Protein AF-A0A1I9Q232-F1 (afdb_monomer)

Mean predicted aligned error: 8.75 Å

Radius of gyration: 25.06 Å; Cα contacts (8 Å, |Δi|>4): 108; chains: 1; bounding box: 52×24×93 Å

Solvent-accessible surface area (backbone atoms only — not comparable to full-atom values): 7431 Å² total; per-residue (Å²): 133,85,77,79,83,82,80,76,76,78,84,75,84,79,74,92,70,92,70,72,79,57,72,89,89,58,72,37,56,50,48,74,61,77,70,98,64,94,54,82,62,72,30,60,60,50,77,40,42,6,23,39,91,86,81,65,46,80,51,43,81,96,42,61,89,77,86,90,60,56,40,71,68,73,83,88,69,87,77,71,47,93,86,73,52,85,78,84,84,78,84,86,60,79,43,87,40,83,79,56,92,61,72,47,105

pLDDT: mean 87.17, std 9.25, range [55.59, 96.69]

Organism: NCBI:txid197152

Sequence (105 aa):
VQRPLQVIPMRSKYRHVEVPDPGTNKQYRRIVHYPEEYTVEPLKVTNLAGRDPVTGRVVAKGLGGGIKHKFHWVDWNRHAPKDGSPLVEKVLEIIEDGCRTGHVA

Structure (mmCIF, N/CA/C/O backbone):
data_AF-A0A1I9Q232-F1
#
_entry.id   AF-A0A1I9Q232-F1
#
loop_
_atom_site.group_PDB
_atom_site.id
_atom_site.type_symbol
_atom_site.label_atom_id
_atom_site.label_alt_id
_atom_site.label_comp_id
_atom_site.label_asym_id
_atom_site.label_entity_id
_atom_site.label_seq_id
_atom_site.pdbx_PDB_ins_code
_atom_site.Cartn_x
_atom_site.Cartn_y
_atom_site.Cartn_z
_atom_site.occupancy
_atom_site.B_iso_or_equiv
_atom_site.auth_seq_id
_atom_site.auth_comp_id
_atom_site.auth_asym_id
_atom_site.auth_atom_id
_atom_site.pdbx_PDB_model_num
ATOM 1 N N . VAL A 1 1 ? 35.016 -11.641 -62.312 1.00 61.75 1 VAL A N 1
ATOM 2 C CA . VAL A 1 1 ? 34.897 -10.738 -61.142 1.00 61.75 1 VAL A CA 1
ATOM 3 C C . VAL A 1 1 ? 33.794 -11.282 -60.244 1.00 61.75 1 VAL A C 1
ATOM 5 O O . VAL A 1 1 ? 32.645 -11.294 -60.668 1.00 61.75 1 VAL A O 1
ATOM 8 N N . GLN A 1 2 ? 34.136 -11.860 -59.088 1.00 55.59 2 GLN A N 1
ATOM 9 C CA . GLN A 1 2 ? 33.139 -12.404 -58.155 1.00 55.59 2 GLN A CA 1
ATOM 10 C C . GLN A 1 2 ? 32.341 -11.255 -57.529 1.00 55.59 2 GLN A C 1
ATOM 12 O O . GLN A 1 2 ? 32.912 -10.270 -57.069 1.00 55.59 2 GLN A O 1
ATOM 17 N N . ARG A 1 3 ? 31.012 -11.368 -57.558 1.00 61.59 3 ARG A N 1
ATOM 18 C CA . ARG A 1 3 ? 30.098 -10.385 -56.970 1.00 61.59 3 ARG A CA 1
ATOM 19 C C . ARG A 1 3 ? 30.186 -10.506 -55.440 1.00 61.59 3 ARG A C 1
ATOM 21 O O . ARG A 1 3 ? 30.048 -11.627 -54.950 1.00 61.59 3 ARG A O 1
ATOM 28 N N . PRO A 1 4 ? 30.414 -9.420 -54.683 1.00 68.06 4 PRO A N 1
ATOM 29 C CA . PRO A 1 4 ? 30.460 -9.507 -53.229 1.00 68.06 4 PRO A CA 1
ATOM 30 C C . PRO A 1 4 ? 29.091 -9.937 -52.687 1.00 68.06 4 PRO A C 1
ATOM 32 O O . PRO A 1 4 ? 28.052 -9.475 -53.167 1.00 68.06 4 PRO A O 1
ATOM 35 N N . LEU A 1 5 ? 29.092 -10.837 -51.700 1.00 73.00 5 LEU A N 1
ATOM 36 C CA . LEU A 1 5 ? 27.883 -11.268 -51.001 1.00 73.00 5 LEU A CA 1
ATOM 37 C C . LEU A 1 5 ? 27.232 -10.052 -50.326 1.00 73.00 5 LEU A C 1
ATOM 39 O O . LEU A 1 5 ? 27.847 -9.395 -49.486 1.00 73.00 5 LEU A O 1
ATOM 43 N N . GLN A 1 6 ? 25.986 -9.745 -50.690 1.00 69.56 6 GLN A N 1
ATOM 44 C CA . GLN A 1 6 ? 25.191 -8.735 -49.994 1.00 69.56 6 GLN A CA 1
ATOM 45 C C . GLN A 1 6 ? 24.810 -9.265 -48.610 1.00 69.56 6 GLN A C 1
ATOM 47 O O . GLN A 1 6 ? 23.988 -10.171 -48.483 1.00 69.56 6 GLN A O 1
ATOM 52 N N . VAL A 1 7 ? 25.398 -8.687 -47.563 1.00 69.69 7 VAL A N 1
ATOM 53 C CA . VAL A 1 7 ? 24.996 -8.945 -46.178 1.00 69.69 7 VAL A CA 1
ATOM 54 C C . VAL A 1 7 ? 23.702 -8.178 -45.920 1.00 69.69 7 VAL A C 1
ATOM 56 O O . VAL A 1 7 ? 23.715 -6.965 -45.717 1.00 69.69 7 VAL A O 1
ATOM 59 N N . ILE A 1 8 ? 22.567 -8.875 -45.964 1.00 70.69 8 ILE A N 1
ATOM 60 C CA . ILE A 1 8 ? 21.278 -8.298 -45.573 1.00 70.69 8 ILE A CA 1
ATOM 61 C C . ILE A 1 8 ? 21.328 -8.065 -44.054 1.00 70.69 8 ILE A C 1
ATOM 63 O O . ILE A 1 8 ? 21.536 -9.025 -43.307 1.00 70.69 8 ILE A O 1
ATOM 67 N N . PRO A 1 9 ? 21.152 -6.829 -43.553 1.00 67.25 9 PRO A N 1
ATOM 68 C CA . PRO A 1 9 ? 21.157 -6.586 -42.120 1.00 67.25 9 PRO A CA 1
ATOM 69 C C . PRO A 1 9 ? 19.954 -7.288 -41.484 1.00 67.25 9 PRO A C 1
ATOM 71 O O . PRO A 1 9 ? 18.800 -6.981 -41.787 1.00 67.25 9 PRO A O 1
ATOM 74 N N . MET A 1 10 ? 20.227 -8.235 -40.584 1.00 65.00 10 MET A N 1
ATOM 75 C CA . MET A 1 10 ? 19.202 -8.908 -39.791 1.00 65.00 10 MET A CA 1
ATOM 76 C C . MET A 1 10 ? 18.483 -7.862 -38.926 1.00 65.00 10 MET A C 1
ATOM 78 O O . MET A 1 10 ? 19.030 -7.334 -37.957 1.00 65.00 10 MET A O 1
ATOM 82 N N . ARG A 1 11 ? 17.260 -7.506 -39.336 1.00 67.31 11 ARG A N 1
ATOM 83 C CA . ARG A 1 11 ? 16.516 -6.334 -38.840 1.00 67.31 11 ARG A CA 1
ATOM 84 C C . ARG A 1 11 ? 15.997 -6.492 -37.405 1.00 67.31 11 ARG A C 1
ATOM 86 O O . ARG A 1 11 ? 15.637 -5.503 -36.778 1.00 67.31 11 ARG A O 1
ATOM 93 N N . SER A 1 12 ? 15.990 -7.706 -36.861 1.00 66.44 12 SER A N 1
ATOM 94 C CA . SER A 1 12 ? 15.526 -7.999 -35.504 1.00 66.44 12 SER A CA 1
ATOM 95 C C . SER A 1 12 ? 16.698 -8.329 -34.580 1.00 66.44 12 SER A C 1
ATOM 97 O O . SER A 1 12 ? 17.056 -9.492 -34.390 1.00 66.44 12 SER A O 1
ATOM 99 N N . LYS A 1 13 ? 17.287 -7.302 -33.961 1.00 70.00 13 LYS A N 1
ATOM 100 C CA . LYS A 1 13 ? 18.139 -7.500 -32.783 1.00 70.00 13 LYS A CA 1
ATOM 101 C C . LYS A 1 13 ? 17.233 -7.817 -31.591 1.00 70.00 13 LYS A C 1
ATOM 103 O O . LYS A 1 13 ? 16.773 -6.913 -30.901 1.00 70.00 13 LYS A O 1
ATOM 108 N N . TYR A 1 14 ? 16.934 -9.094 -31.380 1.00 73.44 14 TYR A N 1
ATOM 109 C CA . TYR A 1 14 ? 16.300 -9.552 -30.148 1.00 73.44 14 TYR A CA 1
ATOM 110 C C . TYR A 1 14 ? 17.378 -9.730 -29.078 1.00 73.44 14 TYR A C 1
ATOM 112 O O . TYR A 1 14 ? 18.338 -10.472 -29.275 1.00 73.44 14 TYR A O 1
ATOM 120 N N . ARG A 1 15 ? 17.228 -9.040 -27.946 1.00 76.75 15 ARG A N 1
ATOM 121 C CA . ARG A 1 15 ? 18.016 -9.304 -26.742 1.00 76.75 15 ARG A CA 1
ATOM 122 C C . ARG A 1 15 ? 17.083 -9.937 -25.728 1.00 76.75 15 ARG A C 1
ATOM 124 O O . ARG A 1 15 ? 16.192 -9.256 -25.223 1.00 76.75 15 ARG A O 1
ATOM 131 N N . HIS A 1 16 ? 17.297 -11.217 -25.440 1.00 78.69 16 HIS A N 1
ATOM 132 C CA . HIS A 1 16 ? 16.651 -11.853 -24.302 1.00 78.69 16 HIS A CA 1
ATOM 133 C C . HIS A 1 16 ? 17.082 -11.104 -23.039 1.00 78.69 16 HIS A C 1
ATOM 135 O O . HIS A 1 16 ? 18.276 -10.913 -22.794 1.00 78.69 16 HIS A O 1
ATOM 141 N N . VAL A 1 17 ? 16.109 -10.613 -22.283 1.00 80.88 17 VAL A N 1
ATOM 142 C CA . VAL A 1 17 ? 16.335 -9.992 -20.982 1.00 80.88 17 VAL A CA 1
ATOM 143 C C . VAL A 1 17 ? 15.531 -10.807 -19.999 1.00 80.88 17 VAL A C 1
ATOM 145 O O . VAL A 1 17 ? 14.311 -10.892 -20.125 1.00 80.88 17 VAL A O 1
ATOM 148 N N . GLU A 1 18 ? 16.223 -11.405 -19.043 1.00 82.94 18 GLU A N 1
ATOM 149 C CA . GLU A 1 18 ? 15.576 -12.085 -17.934 1.00 82.94 18 GLU A CA 1
ATOM 150 C C . GLU A 1 18 ? 14.869 -11.037 -17.077 1.00 82.94 18 GLU A C 1
ATOM 152 O O . GLU A 1 18 ? 15.469 -10.064 -16.612 1.00 82.94 18 GLU A O 1
ATOM 157 N N . VAL A 1 19 ? 13.557 -11.196 -16.954 1.00 81.62 19 VAL A N 1
ATOM 158 C CA . VAL A 1 19 ? 12.713 -10.373 -16.093 1.00 81.62 19 VAL A CA 1
ATOM 159 C C . VAL A 1 19 ? 12.468 -11.186 -14.824 1.00 81.62 19 VAL A C 1
ATOM 161 O O . VAL A 1 19 ? 12.234 -12.391 -14.937 1.00 81.62 19 VAL A O 1
ATOM 164 N N . PRO A 1 20 ? 12.534 -10.574 -13.630 1.00 83.25 20 PRO A N 1
ATOM 165 C CA . PRO A 1 20 ? 12.225 -11.287 -12.399 1.00 83.25 20 PRO A CA 1
ATOM 166 C C . PRO A 1 20 ? 10.796 -11.838 -12.439 1.00 83.25 20 PRO A C 1
ATOM 168 O O . PRO A 1 20 ? 9.887 -11.182 -12.951 1.00 83.25 20 PRO A O 1
ATOM 171 N N . ASP A 1 21 ? 10.609 -13.037 -11.891 1.00 82.25 21 ASP A N 1
ATOM 172 C CA . ASP A 1 21 ? 9.289 -13.648 -11.769 1.00 82.25 21 ASP A CA 1
ATOM 173 C C . ASP A 1 21 ? 8.415 -12.827 -10.799 1.00 82.25 21 ASP A C 1
ATOM 175 O O . ASP A 1 21 ? 8.881 -12.510 -9.696 1.00 82.25 21 ASP A O 1
ATOM 179 N N . PRO A 1 22 ? 7.175 -12.449 -11.174 1.00 77.81 22 PRO A N 1
ATOM 180 C CA . PRO A 1 22 ? 6.264 -11.739 -10.280 1.00 77.81 22 PRO A CA 1
ATOM 181 C C . PRO A 1 22 ? 6.038 -12.440 -8.932 1.00 77.81 22 PRO A C 1
ATOM 183 O O . PRO A 1 22 ? 5.892 -11.761 -7.915 1.00 77.81 22 PRO A O 1
ATOM 186 N N . GLY A 1 23 ? 6.026 -13.776 -8.894 1.00 81.00 23 GLY A N 1
ATOM 187 C CA . GLY A 1 23 ? 5.747 -14.539 -7.676 1.00 81.00 23 GLY A CA 1
ATOM 188 C C . GLY A 1 23 ? 4.405 -14.187 -7.004 1.00 81.00 23 GLY A C 1
ATOM 189 O O . GLY A 1 23 ? 3.597 -13.411 -7.513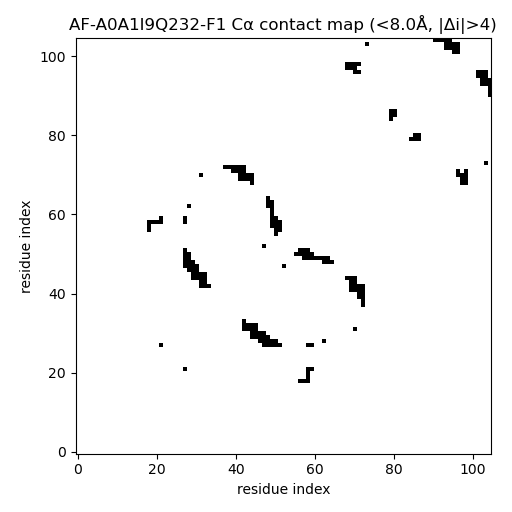 1.00 81.00 23 GLY A O 1
ATOM 190 N N . THR A 1 24 ? 4.142 -14.778 -5.834 1.00 74.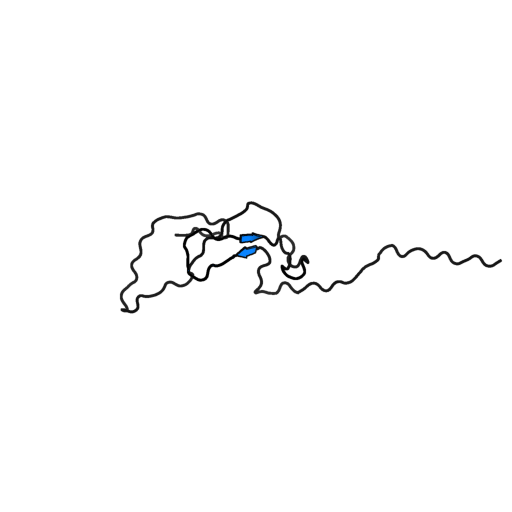31 24 THR A N 1
ATOM 191 C CA . THR A 1 24 ? 2.849 -14.628 -5.127 1.00 74.31 24 THR A CA 1
ATOM 192 C C . THR A 1 24 ? 2.853 -13.526 -4.061 1.00 74.31 24 THR A C 1
ATOM 194 O O . THR A 1 24 ? 1.829 -12.898 -3.817 1.00 74.31 24 THR A O 1
ATOM 197 N N . ASN A 1 25 ? 4.004 -13.247 -3.440 1.00 74.44 25 ASN A N 1
ATOM 198 C CA . ASN A 1 25 ? 4.083 -12.398 -2.241 1.00 74.44 25 ASN A CA 1
ATOM 199 C C . ASN A 1 25 ? 4.549 -10.954 -2.501 1.00 74.44 25 ASN A C 1
ATOM 201 O O . ASN A 1 25 ? 4.728 -10.191 -1.552 1.00 74.44 25 ASN A O 1
ATOM 205 N N . LYS A 1 26 ? 4.771 -10.556 -3.760 1.00 80.31 26 LYS A N 1
ATOM 206 C CA . LYS A 1 26 ? 5.218 -9.198 -4.107 1.00 80.31 26 LYS A CA 1
ATOM 207 C C . LYS A 1 26 ? 4.127 -8.428 -4.836 1.00 80.31 26 LYS A C 1
ATOM 209 O O . LYS A 1 26 ? 3.598 -8.866 -5.851 1.00 80.31 26 LYS A O 1
ATOM 214 N N . GLN A 1 27 ? 3.824 -7.232 -4.336 1.00 83.62 27 GLN A N 1
ATOM 215 C CA . GLN A 1 27 ? 2.889 -6.320 -4.986 1.00 83.62 27 GLN A CA 1
ATOM 216 C C . GLN A 1 27 ? 3.649 -5.316 -5.861 1.00 83.62 27 GLN A C 1
ATOM 218 O O . GLN A 1 27 ? 4.399 -4.487 -5.359 1.00 83.62 27 GLN A O 1
ATOM 223 N N . TYR A 1 28 ? 3.400 -5.336 -7.173 1.00 90.56 28 TYR A N 1
ATOM 224 C CA . TYR A 1 28 ? 3.995 -4.388 -8.135 1.00 90.56 28 TYR A CA 1
ATOM 225 C C . TYR A 1 28 ? 3.079 -3.205 -8.467 1.00 90.56 28 TYR A C 1
ATOM 227 O O . TYR A 1 28 ? 3.327 -2.448 -9.406 1.00 90.56 28 TYR A O 1
ATOM 235 N N . ARG A 1 29 ? 1.975 -3.038 -7.733 1.00 90.31 29 ARG A N 1
ATOM 236 C CA . ARG A 1 29 ? 1.056 -1.913 -7.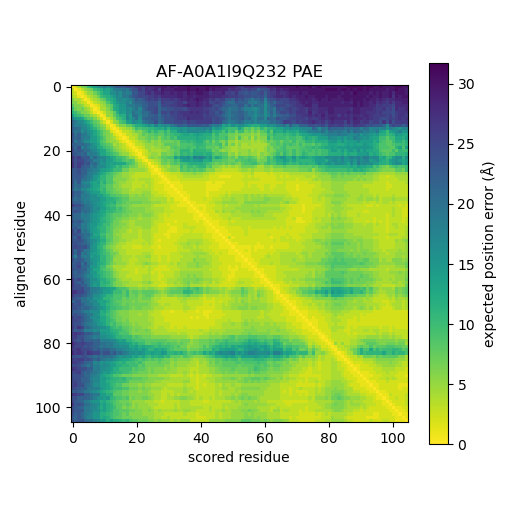945 1.00 90.31 29 ARG A CA 1
ATOM 237 C C . ARG A 1 29 ? 1.591 -0.641 -7.302 1.00 90.31 29 ARG A C 1
ATOM 239 O O . ARG A 1 29 ? 1.588 0.414 -7.938 1.00 90.31 29 ARG A O 1
ATOM 246 N N . ARG A 1 30 ? 2.029 -0.748 -6.048 1.00 90.69 30 ARG A N 1
ATOM 247 C CA . ARG A 1 30 ? 2.4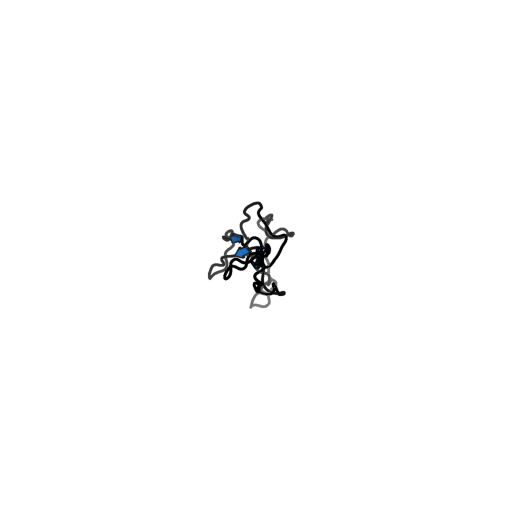13 0.381 -5.205 1.00 90.69 30 ARG A CA 1
ATOM 248 C C . ARG A 1 30 ? 3.309 -0.058 -4.047 1.00 90.69 30 ARG A C 1
ATOM 250 O O . ARG A 1 30 ? 3.218 -1.199 -3.612 1.00 90.69 30 ARG A O 1
ATOM 257 N N . ILE A 1 31 ? 4.098 0.877 -3.533 1.00 92.31 31 ILE A N 1
ATOM 258 C CA . ILE A 1 31 ? 4.818 0.777 -2.261 1.00 92.31 31 ILE A CA 1
ATOM 259 C C . ILE A 1 31 ? 4.150 1.741 -1.285 1.00 92.31 31 ILE A C 1
ATOM 261 O O . ILE A 1 31 ? 3.937 2.907 -1.625 1.00 92.31 31 ILE A O 1
ATOM 265 N N . VAL A 1 32 ? 3.808 1.248 -0.098 1.00 93.31 32 VAL A N 1
ATOM 266 C CA . VAL A 1 32 ? 3.288 2.062 1.005 1.00 93.31 32 VAL A CA 1
ATOM 267 C C . VAL A 1 32 ? 4.450 2.387 1.939 1.00 93.31 32 VAL A C 1
ATOM 269 O O . VAL A 1 32 ? 5.205 1.491 2.311 1.00 93.31 32 VAL A O 1
ATOM 272 N N . HIS A 1 33 ? 4.602 3.664 2.288 1.00 93.50 33 HIS A N 1
ATOM 273 C CA . HIS A 1 33 ? 5.639 4.121 3.214 1.00 93.50 33 HIS A CA 1
ATOM 274 C C . HIS A 1 33 ? 5.081 4.104 4.633 1.00 93.50 33 HIS A C 1
ATOM 276 O O . HIS A 1 33 ? 4.394 5.043 5.037 1.00 93.50 33 HIS A O 1
ATOM 282 N N . TYR A 1 34 ? 5.331 3.011 5.351 1.00 93.94 34 TYR A N 1
ATOM 283 C CA . TYR A 1 34 ? 4.893 2.853 6.735 1.00 93.94 34 TYR A CA 1
ATOM 284 C C . TYR A 1 34 ? 5.841 3.594 7.693 1.00 93.94 34 TYR A C 1
ATOM 286 O O . TYR A 1 34 ? 7.058 3.441 7.555 1.00 93.94 34 TYR A O 1
ATOM 294 N N . PRO A 1 35 ? 5.313 4.397 8.635 1.00 95.81 35 PRO A N 1
ATOM 295 C CA . PRO A 1 35 ? 6.094 4.913 9.753 1.00 95.81 35 PRO A CA 1
ATOM 296 C C . PRO A 1 35 ? 6.424 3.803 10.764 1.00 95.81 35 PRO A C 1
ATOM 298 O O . PRO A 1 35 ? 5.922 2.685 10.659 1.00 95.81 35 PRO A O 1
ATOM 301 N N . GLU A 1 36 ? 7.289 4.114 11.734 1.00 95.81 36 GLU A N 1
ATOM 302 C CA . GLU A 1 36 ? 7.693 3.172 12.791 1.00 95.81 36 GLU A CA 1
ATOM 303 C C . GLU A 1 36 ? 6.525 2.804 13.718 1.00 95.81 36 GLU A C 1
ATOM 305 O O . GLU A 1 36 ? 6.385 1.646 14.109 1.00 95.81 36 GLU A O 1
ATOM 310 N N . GLU A 1 37 ? 5.659 3.772 14.021 1.00 96.31 37 GLU A N 1
ATOM 311 C CA . GLU A 1 37 ? 4.483 3.600 14.873 1.00 96.31 37 GLU A CA 1
ATOM 312 C C . GLU A 1 37 ? 3.187 3.660 14.061 1.00 96.31 37 GLU A C 1
ATOM 314 O O . GLU A 1 37 ? 3.098 4.360 13.049 1.00 96.31 37 GLU A O 1
ATOM 319 N N . TYR A 1 38 ? 2.161 2.939 14.521 1.00 94.56 38 TYR A N 1
ATOM 320 C CA . TYR A 1 38 ? 0.847 2.955 13.885 1.00 94.56 38 TYR A CA 1
ATOM 321 C C . TYR A 1 38 ? 0.237 4.358 13.914 1.00 94.56 38 TYR A C 1
ATOM 323 O O . TYR A 1 38 ? 0.212 5.025 14.947 1.00 94.56 38 TYR A O 1
ATOM 331 N N . THR A 1 39 ? -0.312 4.781 12.777 1.00 95.88 39 THR A N 1
ATOM 332 C CA . THR A 1 39 ? -1.002 6.063 12.643 1.00 95.88 39 THR A CA 1
ATOM 333 C C . THR A 1 39 ? -2.281 5.909 11.833 1.00 95.88 39 THR A C 1
ATOM 335 O O . THR A 1 39 ? -2.348 5.124 10.886 1.00 95.88 39 THR A O 1
ATOM 338 N N . VAL A 1 40 ? -3.291 6.694 12.205 1.00 93.44 40 VAL A N 1
ATOM 339 C CA . VAL A 1 40 ? -4.566 6.821 11.483 1.00 93.44 40 VAL A CA 1
ATOM 340 C C . VAL A 1 40 ? -4.429 7.800 10.306 1.00 93.44 40 VAL A C 1
ATOM 342 O O . VAL A 1 40 ? -5.280 7.847 9.418 1.00 93.44 40 VAL A O 1
ATOM 345 N N . GLU A 1 41 ? -3.345 8.581 10.264 1.00 93.38 41 GLU A N 1
ATOM 346 C CA . GLU A 1 41 ? -3.116 9.542 9.193 1.00 93.38 41 GLU A CA 1
ATOM 347 C C . GLU A 1 41 ? -2.936 8.848 7.829 1.0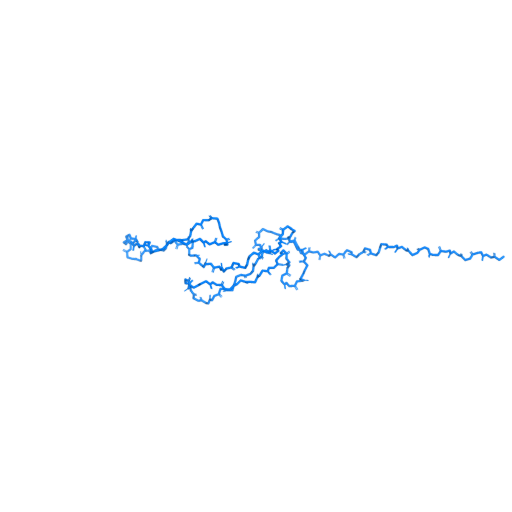0 93.38 41 GLU A C 1
ATOM 349 O O . GLU A 1 41 ? -2.256 7.821 7.726 1.00 93.38 41 GLU A O 1
ATOM 354 N N . PRO A 1 42 ? -3.484 9.421 6.741 1.00 93.38 42 PRO A N 1
ATOM 355 C CA . PRO A 1 42 ? -3.321 8.851 5.412 1.00 93.38 42 PRO A CA 1
ATOM 356 C C . PRO A 1 42 ? -1.848 8.782 4.979 1.00 93.38 42 PRO A C 1
ATOM 358 O O . PRO A 1 42 ? -1.174 9.803 4.808 1.00 93.38 42 PRO A O 1
ATOM 361 N N . LEU A 1 43 ? -1.369 7.569 4.713 1.00 94.44 43 LEU A N 1
ATOM 362 C CA . LEU A 1 43 ? 0.014 7.291 4.349 1.00 94.44 43 LEU A CA 1
ATOM 363 C C . LEU A 1 43 ? 0.326 7.656 2.896 1.00 94.44 43 LEU A C 1
ATOM 365 O O . LEU A 1 43 ? -0.516 7.588 1.987 1.00 94.44 43 LEU A O 1
ATOM 369 N N . LYS A 1 44 ? 1.598 8.001 2.670 1.00 92.38 44 LYS A N 1
ATOM 370 C CA . LYS A 1 44 ? 2.148 8.252 1.336 1.00 92.38 44 LYS A CA 1
ATOM 371 C C . LYS A 1 44 ? 2.379 6.937 0.599 1.00 92.38 44 LYS A C 1
ATOM 373 O O . LYS A 1 44 ? 2.840 5.947 1.164 1.00 92.38 44 LYS A O 1
ATOM 378 N N . VAL A 1 45 ? 2.114 6.968 -0.702 1.00 93.06 45 VAL A N 1
ATOM 379 C CA . VAL A 1 45 ? 2.212 5.807 -1.586 1.00 93.06 45 VAL A CA 1
ATOM 380 C C . VAL A 1 45 ? 3.007 6.169 -2.835 1.00 93.06 45 VAL A C 1
ATOM 382 O O . VAL A 1 45 ? 2.754 7.201 -3.459 1.00 93.06 45 VAL A O 1
ATOM 385 N N . THR A 1 46 ? 3.919 5.288 -3.241 1.00 92.25 46 THR A N 1
ATOM 386 C CA . THR A 1 46 ? 4.591 5.357 -4.545 1.00 92.25 46 THR A CA 1
ATOM 387 C C . THR A 1 46 ? 3.982 4.325 -5.488 1.00 92.25 46 THR A C 1
ATOM 389 O O . THR A 1 46 ? 4.085 3.125 -5.247 1.00 92.25 46 THR A O 1
ATOM 392 N N . ASN A 1 47 ? 3.358 4.769 -6.581 1.00 92.00 47 ASN A N 1
ATOM 393 C CA . ASN A 1 47 ? 2.813 3.870 -7.601 1.00 92.00 47 ASN A CA 1
ATOM 394 C C . ASN A 1 47 ? 3.930 3.329 -8.503 1.00 92.00 47 ASN A C 1
ATOM 396 O O . ASN A 1 47 ? 4.723 4.097 -9.040 1.00 92.00 47 ASN A O 1
ATOM 400 N N . LEU A 1 48 ? 3.949 2.011 -8.699 1.00 92.62 48 LEU A N 1
ATOM 401 C CA . LEU A 1 48 ? 4.970 1.312 -9.486 1.00 92.62 48 LEU A CA 1
ATOM 402 C C . LEU A 1 48 ? 4.501 0.950 -10.902 1.00 92.62 48 LEU A C 1
ATOM 404 O O . LEU A 1 48 ? 5.326 0.667 -11.767 1.00 92.62 48 LEU A O 1
ATOM 408 N N . ALA A 1 49 ? 3.186 0.951 -11.152 1.00 93.25 49 ALA A N 1
ATOM 409 C CA . ALA A 1 49 ? 2.593 0.606 -12.451 1.00 93.25 49 ALA A CA 1
ATOM 410 C C . ALA A 1 49 ? 3.109 -0.734 -13.022 1.00 93.25 49 ALA A C 1
ATOM 412 O O . ALA A 1 49 ? 3.429 -0.846 -14.204 1.00 93.25 49 ALA A O 1
ATOM 413 N N . GLY A 1 50 ? 3.243 -1.746 -12.160 1.00 92.19 50 GLY A N 1
ATOM 414 C CA . GLY A 1 50 ? 3.684 -3.082 -12.554 1.00 92.19 50 GLY A CA 1
ATOM 415 C C . GLY A 1 50 ? 5.191 -3.237 -12.731 1.00 92.19 50 GLY A C 1
ATOM 416 O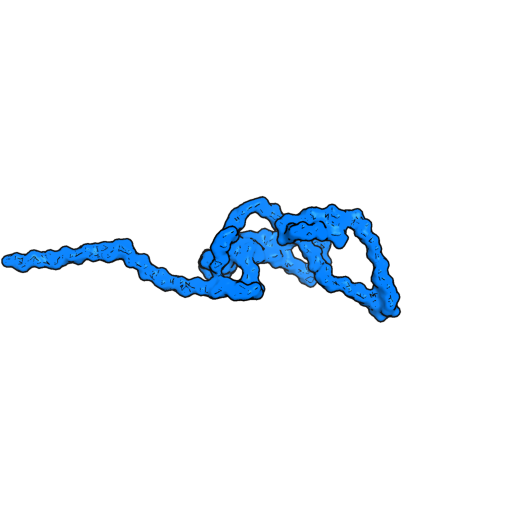 O . GLY A 1 50 ? 5.641 -4.286 -13.198 1.00 92.19 50 GLY A O 1
ATOM 417 N N . ARG A 1 51 ? 5.977 -2.214 -12.381 1.00 92.38 51 ARG A N 1
ATOM 418 C CA . ARG A 1 51 ? 7.434 -2.230 -12.512 1.00 92.38 51 ARG A CA 1
ATOM 419 C C . ARG A 1 51 ? 8.112 -2.679 -11.231 1.00 92.38 51 ARG A C 1
ATOM 421 O O . ARG A 1 51 ? 7.684 -2.332 -10.135 1.00 92.38 51 ARG A O 1
ATOM 428 N N . ASP A 1 52 ? 9.196 -3.421 -11.388 1.00 90.94 52 ASP A N 1
ATOM 429 C CA . ASP A 1 52 ? 10.082 -3.751 -10.281 1.00 90.94 52 ASP A CA 1
ATOM 430 C C . ASP A 1 52 ? 10.844 -2.495 -9.821 1.00 90.94 52 ASP A C 1
ATOM 432 O O . ASP A 1 52 ? 11.483 -1.850 -10.657 1.00 90.94 52 ASP A O 1
ATOM 436 N N . PRO A 1 53 ? 10.797 -2.123 -8.528 1.00 90.50 53 PRO A N 1
ATOM 437 C CA . PRO A 1 53 ? 11.475 -0.928 -8.025 1.00 90.50 53 PRO A CA 1
ATOM 438 C C . PRO A 1 53 ? 13.002 -0.978 -8.161 1.00 90.50 53 PRO A C 1
ATOM 440 O O . PRO A 1 53 ? 13.627 0.078 -8.182 1.00 90.50 53 PRO A O 1
ATOM 443 N N . VAL A 1 54 ? 13.604 -2.169 -8.266 1.00 90.31 54 VAL A N 1
ATOM 444 C CA . VAL A 1 54 ? 15.062 -2.317 -8.400 1.00 90.31 54 VAL A CA 1
ATOM 445 C C . VAL A 1 54 ? 15.494 -2.248 -9.865 1.00 90.31 54 VAL A C 1
ATOM 447 O O . VAL A 1 54 ? 16.346 -1.440 -10.226 1.00 90.31 54 VAL A O 1
ATOM 450 N N . THR A 1 55 ? 14.908 -3.076 -10.736 1.00 90.06 55 THR A N 1
ATOM 451 C CA . THR A 1 55 ? 15.329 -3.169 -12.148 1.00 90.06 55 THR A CA 1
ATOM 452 C C . THR A 1 55 ? 14.591 -2.213 -13.091 1.00 90.06 55 THR A C 1
ATOM 454 O O . THR A 1 55 ? 15.012 -2.030 -14.236 1.00 90.06 55 THR A O 1
ATOM 457 N N . GLY A 1 56 ? 13.454 -1.646 -12.671 1.00 89.12 56 GLY A N 1
ATOM 458 C CA . GLY A 1 56 ? 12.572 -0.804 -13.492 1.00 89.12 56 GLY A CA 1
ATOM 459 C C . GLY A 1 56 ? 11.816 -1.552 -14.601 1.00 89.12 56 GLY A C 1
ATOM 460 O O . GLY A 1 56 ? 11.067 -0.939 -15.380 1.00 89.12 56 GLY A O 1
ATOM 461 N N . ARG A 1 57 ? 12.006 -2.874 -14.705 1.00 90.62 57 ARG A N 1
ATOM 462 C CA . ARG A 1 57 ? 11.372 -3.729 -15.716 1.00 90.62 57 ARG A CA 1
ATOM 463 C C . ARG A 1 57 ? 9.904 -3.940 -15.389 1.00 90.62 57 ARG A C 1
ATOM 465 O O . ARG A 1 57 ? 9.519 -3.971 -14.228 1.00 90.62 57 ARG A O 1
ATOM 472 N N . VAL A 1 58 ? 9.084 -4.082 -16.427 1.00 90.75 58 VAL A N 1
ATOM 473 C CA . VAL A 1 58 ? 7.665 -4.418 -16.265 1.00 90.75 58 VAL A CA 1
ATOM 474 C C . VAL A 1 58 ? 7.571 -5.899 -15.927 1.00 90.75 58 VAL A C 1
ATOM 476 O O . VAL A 1 58 ? 7.890 -6.738 -16.766 1.00 90.75 58 VAL A O 1
ATOM 479 N N . VAL A 1 59 ? 7.137 -6.186 -14.705 1.00 91.00 59 VAL A N 1
ATOM 480 C CA . VAL A 1 59 ? 6.972 -7.540 -14.169 1.00 91.00 59 VAL A CA 1
ATOM 481 C C . VAL A 1 59 ? 5.503 -7.946 -14.220 1.00 91.00 59 VAL A C 1
ATOM 483 O O . VAL A 1 59 ? 5.161 -8.999 -14.749 1.00 91.00 59 VAL A O 1
ATOM 486 N N . ALA A 1 60 ? 4.614 -7.065 -13.756 1.00 89.44 60 ALA A N 1
ATOM 487 C CA . ALA A 1 60 ? 3.173 -7.275 -13.785 1.00 89.44 60 ALA A CA 1
ATOM 488 C C . ALA A 1 60 ? 2.526 -6.405 -14.871 1.00 89.44 60 ALA A C 1
ATOM 490 O O . ALA A 1 60 ? 2.569 -5.176 -14.818 1.00 89.44 60 ALA A O 1
ATOM 491 N N . LYS A 1 61 ? 1.915 -7.040 -15.874 1.00 89.62 61 LYS A N 1
ATOM 492 C CA . LYS A 1 61 ? 1.191 -6.343 -16.950 1.00 89.62 61 LYS A CA 1
ATOM 493 C C . LYS A 1 61 ? -0.232 -5.981 -16.503 1.00 89.62 61 LYS A C 1
ATOM 495 O O . LYS A 1 61 ? -0.772 -6.590 -15.589 1.00 89.62 61 LYS A O 1
ATOM 500 N N . GLY A 1 62 ? -0.838 -4.984 -17.151 1.00 89.50 62 GLY A N 1
ATOM 501 C CA . GLY A 1 62 ? -2.207 -4.530 -16.849 1.00 89.50 6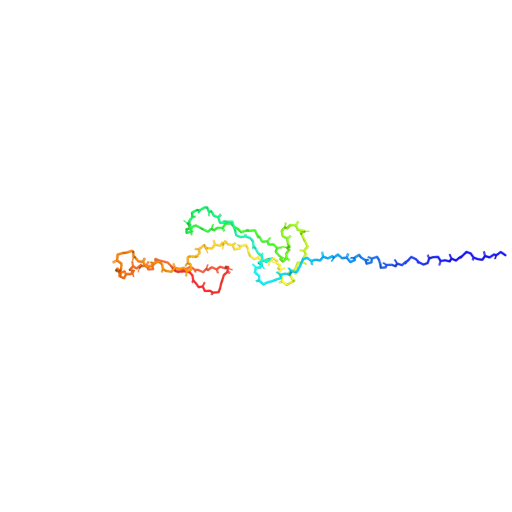2 GLY A CA 1
ATOM 502 C C . GLY A 1 62 ? -2.321 -3.570 -15.658 1.00 89.50 62 GLY A C 1
ATOM 503 O O . GLY A 1 62 ? -3.407 -3.082 -15.364 1.00 89.50 62 GLY A O 1
ATOM 504 N N . LEU A 1 63 ? -1.205 -3.254 -14.996 1.00 90.62 63 LEU A N 1
ATOM 505 C CA . LEU A 1 63 ? -1.126 -2.206 -13.984 1.00 90.62 63 LEU A CA 1
ATOM 506 C C . LEU A 1 63 ? -0.625 -0.913 -14.634 1.00 90.62 63 LEU A C 1
ATOM 508 O O . LEU A 1 63 ? 0.360 -0.921 -15.367 1.00 90.62 63 LEU A O 1
ATOM 512 N N . GLY A 1 64 ? -1.306 0.198 -14.369 1.00 88.44 64 GLY A N 1
ATOM 513 C CA . GLY A 1 64 ? -1.037 1.474 -15.025 1.00 88.44 64 GLY A CA 1
ATOM 514 C C . GLY A 1 64 ? -1.410 2.670 -14.160 1.00 88.44 64 GLY A C 1
ATOM 515 O O . GLY A 1 64 ? -1.490 2.566 -12.936 1.00 88.44 64 GLY A O 1
ATOM 516 N N . GLY A 1 65 ? -1.603 3.815 -14.813 1.00 85.88 65 GLY A N 1
ATOM 517 C CA . GLY A 1 65 ? -2.007 5.061 -14.164 1.00 85.88 65 GLY A CA 1
ATOM 518 C C . GLY A 1 65 ? -3.400 5.005 -13.528 1.00 85.88 65 GLY A C 1
ATOM 519 O O . GLY A 1 65 ? -4.086 3.986 -13.544 1.00 85.88 65 GLY A O 1
ATOM 520 N N . GLY A 1 66 ? -3.813 6.127 -12.949 1.00 89.44 66 GLY A N 1
ATOM 521 C CA . GLY A 1 66 ? -5.091 6.272 -12.262 1.00 89.44 66 GLY A CA 1
ATOM 522 C C . GLY A 1 66 ? -5.055 7.431 -11.275 1.00 89.44 66 GLY A C 1
ATOM 523 O O . GLY A 1 66 ? -4.067 8.168 -11.198 1.00 89.44 66 GLY A O 1
ATOM 524 N N . ILE A 1 67 ? -6.134 7.575 -10.508 1.00 90.25 67 ILE A N 1
ATOM 525 C CA . ILE A 1 67 ? -6.219 8.573 -9.441 1.00 90.25 67 ILE A CA 1
ATOM 526 C C . ILE A 1 67 ? -5.171 8.252 -8.369 1.00 90.25 67 ILE A C 1
ATOM 528 O O . ILE A 1 67 ? -4.913 7.094 -8.028 1.00 90.25 67 ILE A O 1
ATOM 532 N N . LYS A 1 68 ? -4.520 9.294 -7.847 1.00 88.56 68 LYS A N 1
ATOM 533 C CA . LYS A 1 68 ? -3.583 9.151 -6.733 1.00 88.56 68 LYS A CA 1
ATOM 534 C C . LYS A 1 68 ? -4.378 8.923 -5.451 1.00 88.56 68 LYS A C 1
ATOM 536 O O . LYS A 1 68 ? -4.970 9.857 -4.920 1.00 88.56 68 LYS A O 1
ATOM 541 N N . HIS A 1 69 ? -4.370 7.691 -4.962 1.00 89.25 69 HIS A N 1
ATOM 542 C CA . HIS A 1 69 ? -4.972 7.338 -3.681 1.00 89.25 69 HIS A CA 1
ATOM 543 C C . HIS A 1 69 ? -3.966 7.524 -2.541 1.00 89.25 69 HIS A C 1
ATOM 545 O O . HIS A 1 69 ? -2.773 7.255 -2.708 1.00 89.25 69 HIS A O 1
ATOM 551 N N . LYS A 1 70 ? -4.459 7.971 -1.384 1.00 89.06 70 LYS A N 1
ATOM 552 C CA . LYS A 1 70 ? -3.747 7.844 -0.107 1.00 89.06 70 LYS A CA 1
ATOM 553 C C . LYS A 1 70 ? -4.081 6.478 0.498 1.00 89.06 70 LYS A C 1
ATOM 555 O O . LYS A 1 70 ? -5.120 5.911 0.162 1.00 89.06 70 LYS A O 1
ATOM 560 N N . PHE A 1 71 ? -3.199 5.935 1.331 1.00 93.00 71 PHE A N 1
ATOM 561 C CA . PHE A 1 71 ? -3.406 4.623 1.946 1.00 93.00 71 PHE A CA 1
ATOM 562 C C . PHE A 1 71 ? -3.757 4.771 3.422 1.00 93.00 71 PHE A C 1
ATOM 564 O O . PHE A 1 71 ? -3.027 5.427 4.156 1.00 93.00 71 PHE A O 1
ATOM 571 N N . HIS A 1 72 ? -4.843 4.140 3.856 1.00 94.38 72 HIS A N 1
ATOM 572 C CA . HIS A 1 72 ? -5.218 4.088 5.267 1.00 94.38 72 HIS A CA 1
ATOM 573 C C . HIS A 1 72 ? -4.645 2.818 5.896 1.00 94.38 72 HIS A C 1
ATOM 575 O O . HIS A 1 72 ? -4.975 1.706 5.465 1.00 94.38 72 HIS A O 1
ATOM 581 N N . TRP A 1 73 ? -3.766 2.969 6.889 1.00 94.94 73 TRP A N 1
ATOM 582 C CA . TRP A 1 73 ? -3.254 1.822 7.632 1.00 94.94 73 TRP A CA 1
ATOM 583 C C . TRP A 1 73 ? -4.407 1.194 8.410 1.00 94.94 73 TRP A C 1
ATOM 585 O O . TRP A 1 73 ? -5.134 1.888 9.107 1.00 94.94 73 TRP A O 1
ATOM 595 N N . VAL A 1 74 ? -4.609 -0.110 8.234 1.00 93.88 74 VAL A N 1
ATOM 596 C CA . VAL A 1 74 ? -5.579 -0.878 9.010 1.00 93.88 74 VAL A CA 1
ATOM 597 C C . VAL A 1 74 ? -4.869 -1.936 9.820 1.00 93.88 74 VAL A C 1
ATOM 599 O O . VAL A 1 74 ? -4.022 -2.664 9.294 1.00 93.88 74 VAL A O 1
ATOM 602 N N . ASP A 1 75 ? -5.251 -1.999 11.087 1.00 93.88 75 ASP A N 1
ATOM 603 C CA . ASP A 1 75 ? -4.929 -3.108 11.959 1.00 93.88 75 ASP A CA 1
ATOM 604 C C . ASP A 1 75 ? -5.835 -4.298 11.625 1.00 93.88 75 ASP A C 1
ATOM 606 O O . ASP A 1 75 ? -7.063 -4.227 11.700 1.00 93.88 75 ASP A O 1
ATOM 610 N N . TRP A 1 76 ? -5.217 -5.391 11.189 1.00 92.69 76 TRP A N 1
ATOM 611 C CA . TRP A 1 76 ? -5.929 -6.617 10.836 1.00 92.69 76 TRP A CA 1
ATOM 612 C C . TRP A 1 76 ? -6.219 -7.491 12.054 1.00 92.69 76 TRP A C 1
ATOM 614 O O . TRP A 1 76 ? -7.014 -8.427 11.944 1.00 92.69 76 TRP A O 1
ATOM 624 N N . ASN A 1 77 ? -5.579 -7.219 13.194 1.00 91.62 77 ASN A N 1
ATOM 625 C CA . ASN A 1 77 ? -5.736 -8.011 14.398 1.00 91.62 77 ASN A CA 1
ATOM 626 C C . ASN A 1 77 ? -6.524 -7.235 15.453 1.00 91.62 77 ASN A C 1
ATOM 628 O O . ASN A 1 77 ? -6.104 -6.190 15.935 1.00 91.62 77 ASN 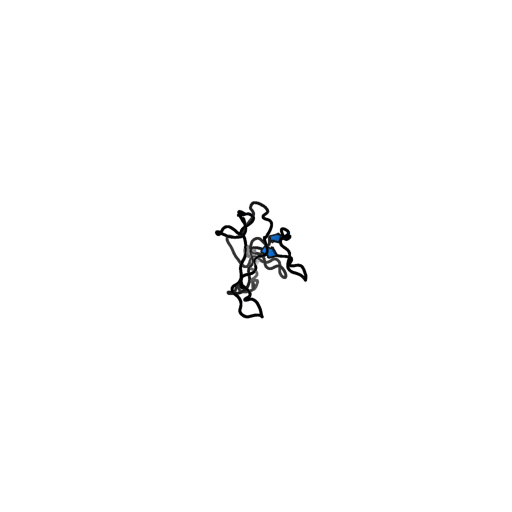A O 1
ATOM 632 N N . ARG A 1 78 ? -7.660 -7.783 15.881 1.00 90.75 78 ARG A N 1
ATOM 633 C CA . ARG A 1 78 ? -8.392 -7.215 17.015 1.00 90.75 78 ARG A CA 1
ATOM 634 C C . ARG A 1 78 ? -7.764 -7.704 18.309 1.00 90.75 78 ARG A C 1
ATOM 636 O O . ARG A 1 78 ? -7.974 -8.843 18.724 1.00 90.75 78 ARG A O 1
ATOM 643 N N . HIS A 1 79 ? -6.980 -6.839 18.936 1.00 89.69 79 HIS A N 1
ATOM 644 C CA . HIS A 1 79 ? -6.274 -7.164 20.165 1.00 89.69 79 HIS A CA 1
ATOM 645 C C . HIS A 1 79 ? -7.232 -7.277 21.357 1.00 89.69 79 HIS A C 1
ATOM 647 O O . HIS A 1 79 ? -7.894 -6.317 21.742 1.00 89.69 79 HIS A O 1
ATOM 653 N N . ALA A 1 80 ? -7.282 -8.460 21.972 1.00 88.38 80 ALA A N 1
ATOM 654 C CA . ALA A 1 80 ? -8.026 -8.661 23.207 1.00 88.38 80 ALA A CA 1
ATOM 655 C C . ALA A 1 80 ? -7.357 -7.911 24.383 1.00 88.38 80 ALA A C 1
ATOM 657 O O . ALA A 1 80 ? -6.123 -7.909 24.483 1.00 88.38 80 ALA A O 1
ATOM 658 N N . PRO A 1 81 ? -8.137 -7.310 25.300 1.00 91.62 81 PRO A N 1
ATOM 659 C CA . PRO A 1 81 ? -7.612 -6.731 26.530 1.00 91.62 81 PRO A CA 1
ATOM 660 C C . PRO A 1 81 ? -6.837 -7.764 27.358 1.00 91.62 81 PRO A C 1
ATOM 662 O O . PRO A 1 81 ? -7.264 -8.909 27.507 1.00 91.62 81 PRO A O 1
ATOM 665 N N . LYS A 1 82 ? -5.709 -7.351 27.952 1.00 89.25 82 LYS A N 1
ATOM 666 C CA . LYS A 1 82 ? -4.864 -8.235 28.785 1.00 89.25 82 LYS A CA 1
ATOM 667 C C . LYS A 1 82 ? -5.576 -8.754 30.036 1.00 89.25 82 LYS A C 1
ATOM 669 O O . LYS A 1 82 ? -5.210 -9.800 30.554 1.00 89.25 82 LYS A O 1
ATOM 674 N N . ASP A 1 83 ? -6.574 -8.013 30.499 1.00 89.69 83 ASP A N 1
ATOM 675 C CA . ASP A 1 83 ? -7.387 -8.314 31.679 1.00 89.69 83 ASP A CA 1
ATOM 676 C C . ASP A 1 83 ? -8.457 -9.395 31.411 1.00 89.69 83 ASP A C 1
ATOM 678 O O . ASP A 1 83 ? -9.181 -9.807 32.309 1.00 89.69 83 ASP A O 1
ATOM 682 N N . GLY A 1 84 ? -8.591 -9.860 30.161 1.00 89.00 84 GLY A N 1
ATOM 683 C CA . GLY A 1 84 ? -9.598 -10.852 29.767 1.00 89.00 84 GLY A CA 1
ATOM 684 C C . GLY A 1 84 ? -11.021 -10.296 29.654 1.00 89.00 84 GLY A C 1
ATOM 685 O O . GLY A 1 84 ? -11.944 -11.032 29.304 1.00 89.00 84 GLY A O 1
ATOM 686 N N . SER A 1 85 ? -11.211 -9.002 29.913 1.00 91.56 85 SER A N 1
ATOM 687 C CA . SER A 1 85 ? -12.473 -8.305 29.687 1.00 91.56 85 SER A CA 1
ATOM 688 C C . SER A 1 85 ? -12.795 -8.179 28.187 1.00 91.56 85 SER A C 1
ATOM 690 O O . SER A 1 85 ? -11.884 -8.142 27.353 1.00 91.56 85 SER A O 1
ATOM 692 N N . PRO A 1 86 ? -14.085 -8.118 27.801 1.00 91.38 86 PRO A N 1
ATOM 693 C CA . PRO A 1 86 ? -14.474 -7.857 26.419 1.00 91.38 86 PRO A CA 1
ATOM 694 C C . PRO A 1 86 ? -13.964 -6.495 25.935 1.00 91.38 86 PRO A C 1
ATOM 696 O O . PRO A 1 86 ? -14.061 -5.498 26.649 1.00 91.38 86 PRO A O 1
ATOM 699 N N . LEU A 1 87 ? -13.468 -6.440 24.697 1.00 90.81 87 LEU A N 1
ATOM 700 C CA . LEU A 1 87 ? -13.112 -5.183 24.043 1.00 90.81 87 LEU A CA 1
ATOM 701 C C . LEU A 1 87 ? -14.384 -4.389 23.715 1.00 90.81 87 LEU A C 1
ATOM 703 O O . LEU A 1 87 ? -15.277 -4.905 23.042 1.00 90.81 87 LEU A O 1
ATOM 707 N N . VAL A 1 88 ? -14.451 -3.133 24.160 1.00 91.94 88 VAL A N 1
ATOM 708 C CA . VAL A 1 88 ? -15.551 -2.214 23.841 1.00 91.94 88 VAL A CA 1
ATOM 709 C C . VAL A 1 88 ? -14.990 -1.022 23.076 1.00 91.94 88 VAL A C 1
ATOM 711 O O . VAL A 1 88 ? -14.227 -0.229 23.619 1.00 91.94 88 VAL A O 1
ATOM 714 N N . GLU A 1 89 ? -15.394 -0.892 21.815 1.00 92.75 89 GLU A N 1
ATOM 715 C CA . GLU A 1 89 ? -14.999 0.191 20.912 1.00 92.75 89 GLU A CA 1
ATOM 716 C C . GLU A 1 89 ? -16.242 0.901 20.368 1.00 92.75 89 GLU A C 1
ATOM 718 O O . GLU A 1 89 ? -17.337 0.333 20.320 1.00 92.75 89 GLU A O 1
ATOM 723 N N . LYS A 1 90 ? -16.073 2.153 19.940 1.00 95.94 90 LYS A N 1
ATOM 724 C CA . LYS A 1 90 ? -17.129 2.948 19.312 1.00 95.94 90 LYS A CA 1
ATOM 725 C C . LYS A 1 90 ? -16.687 3.363 17.915 1.00 95.94 90 LYS A C 1
ATOM 727 O O . LYS A 1 90 ? -15.628 3.961 17.767 1.00 95.94 90 LYS A O 1
ATOM 732 N N . VAL A 1 91 ? -17.536 3.108 16.921 1.00 96.69 91 VAL A N 1
ATO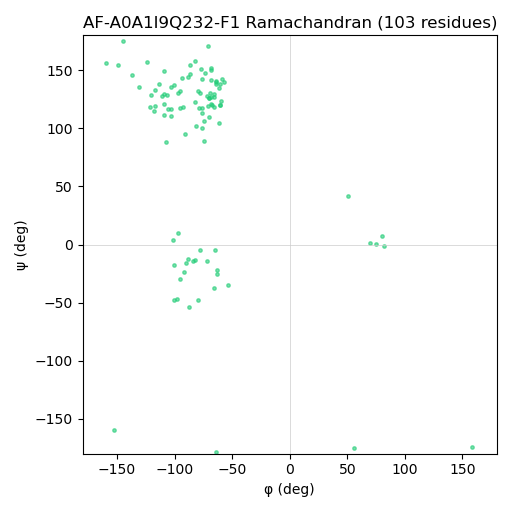M 733 C CA . VAL A 1 91 ? -17.331 3.611 15.557 1.00 96.69 91 VAL A CA 1
ATOM 734 C C . VAL A 1 91 ? -17.502 5.128 15.558 1.00 96.69 91 VAL A C 1
ATOM 736 O O . VAL A 1 91 ? -18.516 5.641 16.043 1.00 96.69 91 VAL A O 1
ATOM 739 N N . LEU A 1 92 ? -16.503 5.837 15.036 1.00 95.81 92 LEU A N 1
ATOM 740 C CA . LEU A 1 92 ? -16.517 7.298 14.930 1.00 95.81 92 LEU A CA 1
ATOM 741 C C . LEU A 1 92 ? -16.936 7.752 13.531 1.00 95.81 92 LEU A C 1
ATOM 743 O O . LEU A 1 92 ? -17.795 8.620 13.400 1.00 95.81 92 LEU A O 1
ATOM 747 N N . GLU A 1 93 ? -16.356 7.140 12.501 1.00 94.94 93 GLU A N 1
ATOM 748 C CA . GLU A 1 93 ? -16.555 7.495 11.098 1.00 94.94 93 GLU A CA 1
ATOM 749 C C . GLU A 1 93 ? -16.424 6.242 10.223 1.00 94.94 93 GLU A C 1
ATOM 751 O O . GLU A 1 93 ? -15.755 5.286 10.604 1.00 94.94 93 GLU A O 1
ATOM 756 N N . ILE A 1 94 ? -17.068 6.245 9.054 1.00 95.12 94 ILE A N 1
ATOM 757 C CA . ILE A 1 94 ? -16.911 5.210 8.030 1.00 95.12 94 ILE A CA 1
ATOM 758 C C . ILE A 1 94 ? -16.334 5.880 6.786 1.00 95.12 94 ILE A C 1
ATOM 760 O O . ILE A 1 94 ? -16.955 6.775 6.215 1.00 95.12 94 ILE A O 1
ATOM 764 N N . ILE A 1 95 ? -15.154 5.436 6.365 1.00 93.44 95 ILE A N 1
ATOM 765 C CA . ILE A 1 95 ? -14.355 6.077 5.321 1.00 93.44 95 ILE A CA 1
ATOM 766 C C . ILE A 1 95 ? -14.271 5.164 4.093 1.00 93.44 95 ILE A C 1
ATOM 768 O O . ILE A 1 95 ? -14.070 3.948 4.190 1.00 93.44 95 ILE A O 1
ATOM 772 N N . GLU A 1 96 ? -14.391 5.758 2.905 1.00 91.62 96 GLU A N 1
ATOM 773 C CA . GLU A 1 96 ? -14.080 5.092 1.640 1.00 91.62 96 GLU A CA 1
ATOM 774 C C . GLU A 1 96 ? -12.565 5.065 1.395 1.00 91.62 96 GLU A C 1
ATOM 776 O O . GLU A 1 96 ? -11.926 6.106 1.224 1.00 91.62 96 GLU A O 1
ATOM 781 N N . ASP A 1 97 ? -11.975 3.867 1.332 1.00 90.69 97 ASP A N 1
ATOM 782 C CA . ASP A 1 97 ? -10.555 3.705 1.014 1.00 90.69 97 ASP A CA 1
ATOM 783 C C . ASP A 1 97 ? -10.353 3.245 -0.433 1.00 90.69 97 ASP A C 1
ATOM 785 O O . ASP A 1 97 ? -10.582 2.088 -0.776 1.00 90.69 97 ASP A O 1
ATOM 789 N N . GLY A 1 98 ? -9.811 4.124 -1.280 1.00 88.31 98 GLY A N 1
ATOM 790 C CA . GLY A 1 98 ? -9.525 3.813 -2.688 1.00 88.31 98 GLY A CA 1
ATOM 791 C C . GLY A 1 98 ? -8.462 2.725 -2.905 1.00 88.31 98 GLY A C 1
ATOM 792 O O . GLY A 1 98 ? -8.186 2.325 -4.040 1.00 88.31 98 GLY A O 1
ATOM 793 N N . CYS A 1 99 ? -7.834 2.237 -1.834 1.00 90.56 99 CYS A N 1
ATOM 794 C CA . CYS A 1 99 ? -6.882 1.141 -1.898 1.00 90.56 99 CYS A CA 1
ATOM 795 C C . CYS A 1 99 ? -7.512 -0.255 -1.772 1.00 90.56 99 CYS A C 1
ATOM 797 O O . CYS A 1 99 ? -6.805 -1.217 -2.091 1.00 90.56 99 CYS A O 1
ATOM 799 N N . ARG A 1 100 ? -8.787 -0.370 -1.372 1.00 90.44 100 ARG A N 1
ATOM 800 C CA . ARG A 1 100 ? -9.504 -1.639 -1.154 1.00 90.44 100 ARG A CA 1
ATOM 801 C C . ARG A 1 100 ? -10.982 -1.526 -1.554 1.00 90.44 100 ARG A C 1
ATOM 803 O O . ARG A 1 100 ? -11.446 -0.463 -1.936 1.00 90.44 100 ARG A O 1
ATOM 810 N N . THR A 1 101 ? -11.712 -2.636 -1.496 1.00 93.44 101 THR A N 1
ATOM 811 C CA . THR A 1 101 ? -13.153 -2.666 -1.806 1.00 93.44 101 THR A CA 1
ATOM 812 C C . THR A 1 101 ? -14.047 -2.457 -0.584 1.00 93.44 101 THR A C 1
ATOM 814 O O . THR A 1 101 ? -15.191 -2.056 -0.745 1.00 93.44 101 THR A O 1
ATOM 817 N N . GLY A 1 102 ? -13.553 -2.746 0.623 1.00 93.88 102 GLY A N 1
ATOM 818 C CA . GLY A 1 102 ? -14.294 -2.542 1.870 1.00 93.88 102 GLY A CA 1
ATOM 819 C C . GLY A 1 102 ? -14.130 -1.132 2.440 1.00 93.88 102 GLY A C 1
ATOM 820 O O . GLY A 1 102 ? -13.053 -0.543 2.349 1.00 93.88 102 GLY A O 1
ATOM 821 N N . HIS A 1 103 ? -15.179 -0.619 3.077 1.00 94.56 103 HIS A N 1
ATOM 822 C CA . HIS A 1 103 ? -15.089 0.600 3.880 1.00 94.56 103 HIS A CA 1
ATOM 823 C C . HIS A 1 103 ? -14.240 0.363 5.139 1.00 94.56 103 HIS A C 1
ATOM 825 O O . HIS A 1 103 ? -14.182 -0.757 5.654 1.00 94.56 103 HIS A O 1
ATOM 831 N N . VAL A 1 104 ? -13.573 1.413 5.617 1.00 93.94 104 VAL A N 1
ATOM 832 C CA . VAL A 1 104 ? -12.784 1.401 6.859 1.00 93.94 104 VAL A CA 1
ATOM 833 C C . VAL A 1 104 ? -13.589 2.108 7.946 1.00 93.94 104 VAL A C 1
ATOM 835 O O . VAL A 1 104 ? -14.180 3.148 7.665 1.00 93.94 104 VAL A O 1
ATOM 838 N N . ALA A 1 105 ? -13.641 1.532 9.147 1.00 93.56 105 ALA A N 1
ATOM 839 C CA . ALA A 1 105 ? -14.414 2.027 10.285 1.00 93.56 105 ALA A CA 1
ATOM 840 C C . ALA A 1 105 ? -13.686 1.753 11.602 1.00 93.56 105 ALA A C 1
ATOM 842 O O . ALA A 1 105 ? -12.928 0.754 11.630 1.00 93.56 105 ALA A O 1
#

Secondary structure (DSSP, 8-state):
-PPPP-----S------PPPP--SS---SEEE---SS--SSPBPEEE-TTB-TTT--B-STT--------B-----S-PPPTTSPPP-------B--TTSSSPB-

Foldseek 3Di:
DDDDDDDDPPPDPDDDDDDDACDDPDDQQWDWDDDPDDDQDFTDIDGRQQADPPPRDRNDPPRDDDDRFTAGDDDPDDDADPVNDGDDDDDDDWADGPVDDDIDD

InterPro domains:
  IPR012340 Nucleic acid-binding, OB-fold [G3DSA:2.40.50.140] (23-105)
  IPR012340 Nucleic acid-binding, OB-fold [SSF50249] (25-105)